Protein AF-A0A956SI49-F1 (afdb_monomer)

pLDDT: mean 81.63, std 21.44, range [29.55, 98.56]

Radius of gyration: 21.88 Å; Cα contacts (8 Å, |Δi|>4): 392; chains: 1; bounding box: 51×80×51 Å

Sequence (167 aa):
MDHRNRVRFVAALFAATMATPAAAHLSIIRQGPESTGTRLFGDRFGSTLVAGDFNGDGYDDLATAAVGENVGGNGNSGNVTINFGSYFGLTHVGAVDLDVSDFGLVPQVNAGFGTAMAVARLNDDDYDDLIVGAPFEDVNGVLDAGRVYFYAGGPSGLTPWFHFRQE

InterPro domains:
  IPR013517 FG-GAP repeat [PF01839] (45-82)
  IPR013517 FG-GAP repeat [PF01839] (113-151)
  IPR013519 Integrin alpha beta-propellor [PS51470] (31-92)
  IPR013519 Integrin alpha beta-propellor [PS51470] (99-160)
  IPR013519 Integrin alpha beta-propellor [SM00191] (41-99)
  IPR013519 Integrin alpha beta-propellor [SM00191] (109-166)
  IPR028994 Integrin alpha, N-terminal [G3DSA:2.130.10.130] (13-166)
  IPR028994 Integrin alpha, N-terminal [SSF69318] (41-162)

Structure (mmCIF, N/CA/C/O backbone):
data_AF-A0A956SI49-F1
#
_entry.id   AF-A0A956SI49-F1
#
loop_
_atom_site.group_PDB
_atom_site.id
_atom_site.type_symbol
_atom_site.label_atom_id
_atom_site.label_alt_id
_atom_site.label_comp_id
_atom_site.label_asym_id
_atom_site.label_entity_id
_atom_site.label_seq_id
_atom_site.pdbx_PDB_ins_code
_atom_site.Cartn_x
_atom_site.Cartn_y
_atom_site.Cartn_z
_atom_site.occupancy
_atom_site.B_iso_or_equiv
_atom_site.auth_seq_id
_atom_site.auth_comp_id
_atom_site.auth_asym_id
_atom_site.auth_atom_id
_atom_site.pdbx_PDB_model_num
ATOM 1 N N . MET A 1 1 ? -34.746 57.462 29.985 1.00 39.31 1 MET A N 1
ATOM 2 C CA . MET A 1 1 ? -34.013 56.776 31.067 1.00 39.31 1 MET A CA 1
ATOM 3 C C . MET A 1 1 ? -33.298 55.600 30.430 1.00 39.31 1 MET A C 1
ATOM 5 O O . MET A 1 1 ? -33.922 54.848 29.697 1.00 39.31 1 MET A O 1
ATOM 9 N N . ASP A 1 2 ? -31.976 55.603 30.564 1.00 40.34 2 ASP A N 1
ATOM 10 C CA . ASP A 1 2 ? -30.994 54.787 29.846 1.00 40.34 2 ASP A CA 1
ATOM 11 C C . ASP A 1 2 ? -30.990 53.330 30.348 1.00 40.34 2 ASP A C 1
ATOM 13 O O . ASP A 1 2 ? -30.896 53.099 31.552 1.00 40.34 2 ASP A O 1
ATOM 17 N N . HIS A 1 3 ? -31.052 52.360 29.431 1.00 36.91 3 HIS A N 1
ATOM 18 C CA . HIS A 1 3 ? -30.782 50.949 29.715 1.00 36.91 3 HIS A CA 1
ATOM 19 C C . HIS A 1 3 ? -29.746 50.381 28.738 1.00 36.91 3 HIS A C 1
ATOM 21 O O . HIS A 1 3 ? -30.006 49.465 27.960 1.00 36.91 3 HIS A O 1
ATOM 27 N N . ARG A 1 4 ? -28.513 50.891 28.819 1.00 42.34 4 ARG A N 1
ATOM 28 C CA . ARG A 1 4 ? -27.322 50.131 28.422 1.00 42.34 4 ARG A CA 1
ATOM 29 C C . ARG A 1 4 ? -27.101 48.951 29.373 1.00 42.34 4 ARG A C 1
ATOM 31 O O . ARG A 1 4 ? -26.394 49.075 30.372 1.00 42.34 4 ARG A O 1
ATOM 38 N N . ASN A 1 5 ? -27.628 47.781 29.022 1.00 36.84 5 ASN A N 1
ATOM 39 C CA . ASN A 1 5 ? -27.184 46.523 29.618 1.00 36.84 5 ASN A CA 1
ATOM 40 C C . ASN A 1 5 ? -25.868 46.081 28.967 1.00 36.84 5 ASN A C 1
ATOM 42 O O . ASN A 1 5 ? -25.834 45.487 27.893 1.00 36.84 5 ASN A O 1
ATOM 46 N N . ARG A 1 6 ? -24.763 46.408 29.642 1.00 41.19 6 ARG A N 1
ATOM 47 C CA . ARG A 1 6 ? -23.431 45.863 29.369 1.00 41.19 6 ARG A CA 1
ATOM 48 C C . ARG A 1 6 ? -23.372 44.431 29.899 1.00 41.19 6 ARG A C 1
ATOM 50 O O . ARG A 1 6 ? -23.354 44.235 31.112 1.00 41.19 6 ARG A O 1
ATOM 57 N N . VAL A 1 7 ? -23.295 43.443 29.013 1.00 35.16 7 VAL A N 1
ATOM 58 C CA . VAL A 1 7 ? -22.924 42.077 29.405 1.00 35.16 7 VAL A CA 1
ATOM 59 C C . VAL A 1 7 ? -21.428 42.072 29.718 1.00 35.16 7 VAL A C 1
ATOM 61 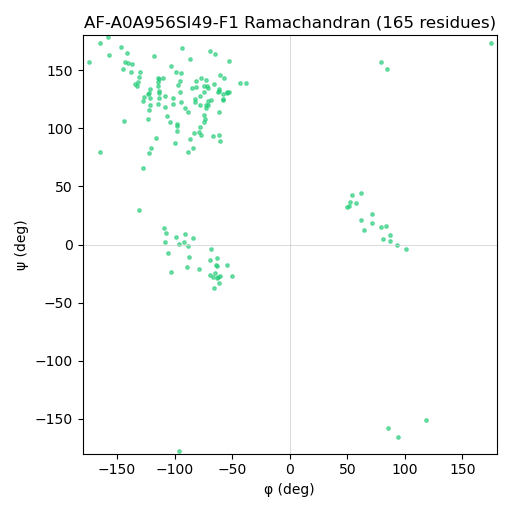O O . VAL A 1 7 ? -20.598 42.403 28.873 1.00 35.16 7 VAL A O 1
ATOM 64 N N . ARG A 1 8 ? -21.089 41.762 30.971 1.00 40.78 8 ARG A N 1
ATOM 65 C CA . ARG A 1 8 ? -19.717 41.538 31.433 1.00 40.78 8 ARG A CA 1
ATOM 66 C C . ARG A 1 8 ? -19.330 40.100 31.086 1.00 40.78 8 ARG A C 1
ATOM 68 O O . ARG A 1 8 ? -20.002 39.177 31.529 1.00 40.78 8 ARG A O 1
ATOM 75 N N . PHE A 1 9 ? -18.249 39.916 30.331 1.00 29.55 9 PHE A N 1
ATOM 76 C CA . PHE A 1 9 ? -17.590 38.616 30.216 1.00 29.55 9 PHE A CA 1
ATOM 77 C C . PHE A 1 9 ? -16.887 38.306 31.541 1.00 29.55 9 PHE A C 1
ATOM 79 O O . PHE A 1 9 ? -16.019 39.063 31.974 1.00 29.55 9 PHE A O 1
ATOM 86 N N . VAL A 1 10 ? -17.264 37.202 32.183 1.00 33.25 10 VAL A N 1
ATOM 87 C CA . VAL A 1 10 ? -16.473 36.577 33.246 1.00 33.25 10 VAL A CA 1
ATOM 88 C C . VAL A 1 10 ? -15.865 35.320 32.641 1.00 33.25 10 VAL A C 1
ATOM 90 O O . VAL A 1 10 ? -16.578 34.377 32.312 1.00 33.25 10 VAL A O 1
ATOM 93 N N . ALA A 1 11 ? -14.548 35.339 32.453 1.00 31.00 11 ALA A N 1
ATOM 94 C CA . ALA A 1 11 ? -13.772 34.153 32.141 1.00 31.00 11 ALA A CA 1
ATOM 95 C C . ALA A 1 11 ? -13.679 33.289 33.406 1.00 31.00 11 ALA A C 1
ATOM 97 O O . ALA A 1 11 ? -13.151 33.738 34.422 1.00 31.00 11 ALA A O 1
ATOM 98 N N . ALA A 1 12 ? -14.184 32.060 33.343 1.00 34.88 12 ALA A N 1
ATOM 99 C CA . ALA A 1 12 ? -13.853 31.018 34.303 1.00 34.88 12 ALA A CA 1
ATOM 100 C C . ALA A 1 12 ? -12.872 30.058 33.622 1.00 34.88 12 ALA A C 1
ATOM 102 O O . ALA A 1 12 ? -13.238 29.296 32.730 1.00 34.88 12 ALA A O 1
ATOM 103 N N . LEU A 1 13 ? -11.606 30.162 34.020 1.00 33.75 13 LEU A N 1
ATOM 104 C CA . LEU A 1 13 ? -10.527 29.254 33.657 1.00 33.75 13 LEU A CA 1
ATOM 105 C C . LEU A 1 13 ? -10.710 27.951 34.449 1.00 33.75 13 LEU A C 1
ATOM 107 O O . LEU A 1 13 ? -10.436 27.922 35.646 1.00 33.75 13 LEU A O 1
ATOM 111 N N . PHE A 1 14 ? -11.165 26.883 33.795 1.00 37.34 14 PHE A N 1
ATOM 112 C CA . PHE A 1 14 ? -11.007 25.522 34.308 1.00 37.34 14 PHE A CA 1
ATOM 113 C C . PHE A 1 14 ? -9.797 24.896 33.616 1.00 37.34 14 PHE A C 1
ATOM 115 O O . PHE A 1 14 ? -9.859 24.497 32.456 1.00 37.34 14 PHE A O 1
ATOM 122 N N . ALA A 1 15 ? -8.675 24.846 34.332 1.00 43.59 15 ALA A N 1
ATOM 123 C CA . ALA A 1 15 ? -7.538 24.022 33.960 1.00 43.59 15 ALA A CA 1
ATOM 124 C C . ALA A 1 15 ? -7.852 22.569 34.341 1.00 43.59 15 ALA A C 1
ATOM 126 O O . ALA A 1 15 ? -7.636 22.141 35.471 1.00 43.59 15 ALA A O 1
ATOM 127 N N . ALA A 1 16 ? -8.379 21.824 33.379 1.00 39.12 16 ALA A N 1
ATOM 128 C CA . ALA A 1 16 ? -8.183 20.389 33.283 1.00 39.12 16 ALA A CA 1
ATOM 129 C C . ALA A 1 16 ? -7.559 20.170 31.907 1.00 39.12 16 ALA A C 1
ATOM 131 O O . ALA A 1 16 ? -8.023 20.744 30.923 1.00 39.12 16 ALA A O 1
ATOM 132 N N . THR A 1 17 ? -6.462 19.424 31.852 1.00 52.16 17 THR A N 1
ATOM 133 C CA . THR A 1 17 ? -5.756 19.068 30.621 1.00 52.16 17 THR A CA 1
ATOM 134 C C . THR A 1 17 ? -6.701 18.282 29.716 1.00 52.16 17 THR A C 1
ATOM 136 O O . THR A 1 17 ? -6.799 17.062 29.815 1.00 52.16 17 THR A O 1
ATOM 139 N N . MET A 1 18 ? -7.452 18.988 28.877 1.00 47.28 18 MET A N 1
ATOM 140 C CA . MET A 1 18 ? -8.220 18.383 27.803 1.00 47.28 18 MET A CA 1
ATOM 141 C C . MET A 1 18 ? -7.231 18.073 26.691 1.00 47.28 18 MET A C 1
ATOM 143 O O . MET A 1 18 ? -6.525 18.966 26.217 1.00 47.28 18 MET A O 1
ATOM 147 N N . ALA A 1 19 ? -7.146 16.791 26.344 1.00 45.00 19 ALA A N 1
ATOM 148 C CA . ALA A 1 19 ? -6.444 16.313 25.170 1.00 45.00 19 ALA A CA 1
ATOM 149 C C . ALA A 1 19 ? -6.748 17.224 23.970 1.00 45.00 19 ALA A C 1
ATOM 151 O O . ALA A 1 19 ? -7.872 17.700 23.793 1.00 45.00 19 ALA A O 1
ATOM 152 N N . THR A 1 20 ? -5.708 17.488 23.188 1.00 51.59 20 THR A N 1
ATOM 153 C CA . THR A 1 20 ? -5.761 18.158 21.887 1.00 51.59 20 THR A CA 1
ATOM 154 C C . THR A 1 20 ? -6.995 17.726 21.086 1.00 51.59 20 THR A C 1
ATOM 156 O O . THR A 1 20 ? -7.326 16.540 21.101 1.00 51.59 20 THR A O 1
ATOM 159 N N . PRO A 1 21 ? -7.683 18.652 20.394 1.00 45.97 21 PRO A N 1
ATOM 160 C CA . PRO A 1 21 ? -8.934 18.343 19.714 1.00 45.97 21 PRO A CA 1
ATOM 161 C C . PRO A 1 21 ? -8.710 17.212 18.706 1.00 45.97 21 PRO A C 1
ATOM 163 O O . PRO A 1 21 ? -7.840 17.320 17.844 1.00 45.97 21 PRO A O 1
ATOM 166 N N . ALA A 1 22 ? -9.497 16.140 18.823 1.00 52.03 22 ALA A N 1
ATOM 167 C CA . ALA A 1 22 ? -9.624 15.117 17.796 1.00 52.03 22 ALA A CA 1
ATOM 168 C C . ALA A 1 22 ? -10.174 15.789 16.532 1.00 52.03 22 ALA A C 1
ATOM 170 O O . ALA A 1 22 ? -11.374 16.026 16.401 1.00 52.03 22 ALA A O 1
ATOM 171 N N . ALA A 1 23 ? -9.280 16.197 15.636 1.00 48.12 23 ALA A N 1
ATOM 172 C CA . ALA A 1 23 ? -9.659 16.716 14.339 1.00 48.12 23 ALA A CA 1
ATOM 173 C C . ALA A 1 23 ? -9.796 15.529 13.392 1.00 48.12 23 ALA A C 1
ATOM 175 O O . ALA A 1 23 ? -8.832 15.148 12.740 1.00 48.12 23 ALA A O 1
ATOM 176 N N . ALA A 1 24 ? -10.992 14.962 13.290 1.00 53.62 24 ALA A N 1
ATOM 177 C CA . ALA A 1 24 ? -11.325 14.204 12.099 1.00 53.62 24 ALA A CA 1
ATOM 178 C C . ALA A 1 24 ? -12.590 14.785 11.474 1.00 53.62 24 ALA A C 1
ATOM 180 O O . ALA A 1 24 ? -13.680 14.792 12.039 1.00 53.62 24 ALA A O 1
ATOM 181 N N . HIS A 1 25 ? -12.338 15.442 10.345 1.00 54.00 25 HIS A N 1
ATOM 182 C CA . HIS A 1 25 ? -13.058 15.259 9.098 1.00 54.00 25 HIS A CA 1
ATOM 183 C C . HIS A 1 25 ? -12.198 15.920 8.011 1.00 54.00 25 HIS A C 1
ATOM 185 O O . HIS A 1 25 ? -12.413 17.076 7.639 1.00 54.00 25 HIS A O 1
ATOM 191 N N . LEU A 1 26 ? -11.153 15.231 7.541 1.00 49.47 26 LEU A N 1
ATOM 192 C CA . LEU A 1 26 ? -10.482 15.668 6.322 1.00 49.47 26 LEU A CA 1
ATOM 193 C C . LEU A 1 26 ? -11.283 15.105 5.145 1.00 49.47 26 LEU A C 1
ATOM 195 O O . LEU A 1 26 ? -11.109 13.960 4.751 1.00 49.47 26 LEU A O 1
ATOM 199 N N . SER A 1 27 ? -12.184 15.912 4.581 1.00 63.09 27 SER A N 1
ATOM 200 C CA . SER A 1 27 ? -13.009 15.514 3.427 1.00 63.09 27 SER A CA 1
ATOM 201 C C . SER A 1 27 ? -12.212 15.337 2.129 1.00 63.09 27 SER A C 1
ATOM 203 O O . SER A 1 27 ? -12.784 14.977 1.101 1.00 63.09 27 SER A O 1
ATOM 205 N N . ILE A 1 28 ? -10.908 15.633 2.145 1.00 66.94 28 ILE A N 1
ATOM 206 C CA . ILE A 1 28 ? -10.019 15.509 0.993 1.00 66.94 28 ILE A CA 1
ATOM 207 C C . ILE A 1 28 ? -8.634 15.055 1.461 1.00 66.94 28 ILE A C 1
ATOM 209 O O . ILE A 1 28 ? -7.869 15.870 1.972 1.00 66.94 28 ILE A O 1
ATOM 213 N N . ILE A 1 29 ? -8.287 13.795 1.211 1.00 69.81 29 ILE A N 1
ATOM 214 C CA . ILE A 1 29 ? -6.920 13.278 1.366 1.00 69.81 29 ILE A CA 1
ATOM 215 C C . ILE A 1 29 ? -6.139 13.583 0.078 1.00 69.81 29 ILE A C 1
ATOM 217 O O . ILE A 1 29 ? -6.662 13.429 -1.027 1.00 69.81 29 ILE A O 1
ATOM 221 N N . ARG A 1 30 ? -4.907 14.082 0.208 1.00 68.50 30 ARG A N 1
ATOM 222 C CA . ARG A 1 30 ? -3.980 14.374 -0.901 1.00 68.50 30 ARG A CA 1
ATOM 223 C C . ARG A 1 30 ? -2.563 14.029 -0.436 1.00 68.50 30 ARG A C 1
ATOM 225 O O . ARG A 1 30 ? -2.305 14.121 0.758 1.00 68.50 30 ARG A O 1
ATOM 232 N N . GLN A 1 31 ? -1.631 13.757 -1.352 1.00 65.31 31 GLN A N 1
ATOM 233 C CA . GLN A 1 31 ? -0.191 13.788 -1.025 1.00 65.31 31 GLN A CA 1
ATOM 234 C C . GLN A 1 31 ? 0.197 15.123 -0.373 1.00 65.31 31 GLN A C 1
ATOM 236 O O . GLN A 1 31 ? -0.494 16.115 -0.597 1.00 65.31 31 GLN A O 1
ATOM 241 N N . GLY A 1 32 ? 1.294 15.214 0.379 1.00 63.12 32 GLY A N 1
ATOM 242 C CA . GLY A 1 32 ? 1.676 16.424 1.130 1.00 63.12 32 GLY A CA 1
ATOM 243 C C . GLY A 1 32 ? 1.722 16.167 2.638 1.00 63.12 32 GLY A C 1
ATOM 244 O O . GLY A 1 32 ? 1.973 15.038 2.994 1.00 63.12 32 GLY A O 1
ATOM 245 N N . PRO A 1 33 ? 1.480 17.147 3.534 1.00 54.50 33 PRO A N 1
ATOM 246 C CA . PRO A 1 33 ? 1.517 16.943 4.996 1.00 54.50 33 PRO A CA 1
ATOM 247 C C . PRO A 1 33 ? 0.625 15.808 5.522 1.00 54.50 33 PRO A C 1
ATOM 249 O O . PRO A 1 33 ? 0.768 15.379 6.663 1.00 54.50 33 PRO A O 1
ATOM 252 N N . GLU A 1 34 ? -0.332 15.379 4.701 1.00 55.00 34 GLU A N 1
ATOM 253 C CA . GLU A 1 34 ? -1.298 14.325 4.970 1.00 55.00 34 GLU A CA 1
ATOM 254 C C . GLU A 1 34 ? -0.846 12.918 4.494 1.00 55.00 34 GLU A C 1
ATOM 256 O O . GLU A 1 34 ? -1.594 11.950 4.620 1.00 55.00 34 GLU A O 1
ATOM 261 N N . SER A 1 35 ? 0.370 12.821 3.946 1.00 56.09 35 SER A N 1
ATOM 262 C CA . SER A 1 35 ? 1.096 11.634 3.464 1.00 56.09 35 SER A CA 1
ATOM 263 C C . SER A 1 35 ? 2.598 11.867 3.730 1.00 56.09 35 SER A C 1
ATOM 265 O O . SER A 1 35 ? 3.000 12.954 4.137 1.00 56.09 35 SER A O 1
ATOM 267 N N . THR A 1 36 ? 3.471 10.877 3.578 1.00 55.09 36 THR A N 1
ATOM 268 C CA . THR A 1 36 ? 4.900 11.073 3.882 1.00 55.09 36 THR A CA 1
ATOM 269 C C . THR A 1 36 ? 5.694 11.631 2.672 1.00 55.09 36 THR A C 1
ATOM 271 O O . THR A 1 36 ? 6.803 12.146 2.832 1.00 55.09 36 THR A O 1
ATOM 274 N N . GLY A 1 37 ? 5.087 11.668 1.472 1.00 57.56 37 GLY A N 1
ATOM 275 C CA . GLY A 1 37 ? 5.693 12.163 0.223 1.00 57.56 37 GLY A CA 1
ATOM 276 C C . GLY A 1 37 ? 5.429 13.637 -0.149 1.00 57.56 37 GLY A C 1
ATOM 277 O O . GLY A 1 37 ? 4.363 14.213 0.103 1.00 57.56 37 GLY A O 1
ATOM 278 N N . THR A 1 38 ? 6.403 14.273 -0.815 1.00 65.06 38 THR A N 1
ATOM 279 C CA . THR A 1 38 ? 6.219 15.578 -1.477 1.00 65.06 38 THR A CA 1
ATOM 280 C C . THR A 1 38 ? 5.356 15.432 -2.724 1.00 65.06 38 THR A C 1
ATOM 282 O O . THR A 1 38 ? 5.625 14.559 -3.529 1.00 65.06 38 THR A O 1
ATOM 285 N N . ARG A 1 39 ? 4.395 16.337 -2.952 1.00 67.62 39 ARG A N 1
ATOM 286 C CA . ARG A 1 39 ? 3.599 16.351 -4.196 1.00 67.62 39 ARG A CA 1
ATOM 287 C C . ARG A 1 39 ? 4.504 16.578 -5.412 1.00 67.62 39 ARG A C 1
ATOM 289 O O . ARG A 1 39 ? 5.018 17.691 -5.568 1.00 67.62 39 ARG A O 1
ATOM 296 N N . LEU A 1 40 ? 4.628 15.601 -6.300 1.00 70.75 40 LEU A N 1
ATOM 297 C CA . LEU A 1 40 ? 5.331 15.717 -7.573 1.00 70.75 40 LEU A CA 1
ATOM 298 C C . LEU A 1 40 ? 4.381 15.485 -8.760 1.00 70.75 40 LEU A C 1
ATOM 300 O O . LEU A 1 40 ? 3.238 15.034 -8.658 1.00 70.75 40 LEU A O 1
ATOM 304 N N . PHE A 1 41 ? 4.828 15.921 -9.938 1.00 75.12 41 PHE A N 1
ATOM 305 C CA . PHE A 1 41 ? 4.093 15.675 -11.173 1.00 75.12 41 PHE A CA 1
ATOM 306 C C . PHE A 1 41 ? 4.185 14.190 -11.524 1.00 75.12 41 PHE A C 1
ATOM 308 O O . PHE A 1 41 ? 5.279 13.685 -11.751 1.00 75.12 41 PHE A O 1
ATOM 315 N N . GLY A 1 42 ? 3.033 13.536 -11.674 1.00 80.31 42 GLY A N 1
ATOM 316 C CA . GLY A 1 42 ? 2.966 12.161 -12.169 1.00 80.31 42 GLY A CA 1
ATOM 317 C C . GLY A 1 42 ? 2.775 11.089 -11.099 1.00 80.31 42 GLY A C 1
ATOM 318 O O . GLY A 1 42 ? 2.524 9.953 -11.488 1.00 80.31 42 GLY A O 1
ATOM 319 N N . ASP A 1 43 ? 2.759 11.445 -9.811 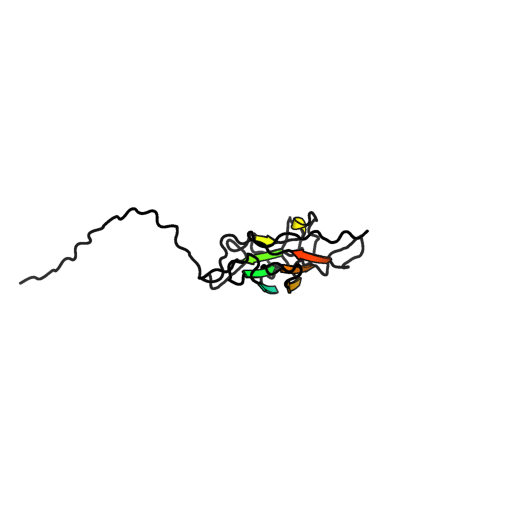1.00 86.00 43 ASP A N 1
ATOM 320 C CA . ASP A 1 43 ? 2.661 10.475 -8.706 1.00 86.00 43 ASP A CA 1
ATOM 321 C C . ASP A 1 43 ? 1.360 9.670 -8.716 1.00 86.00 43 ASP A C 1
ATOM 323 O O . ASP A 1 43 ? 1.314 8.519 -8.287 1.00 86.00 43 ASP A O 1
ATOM 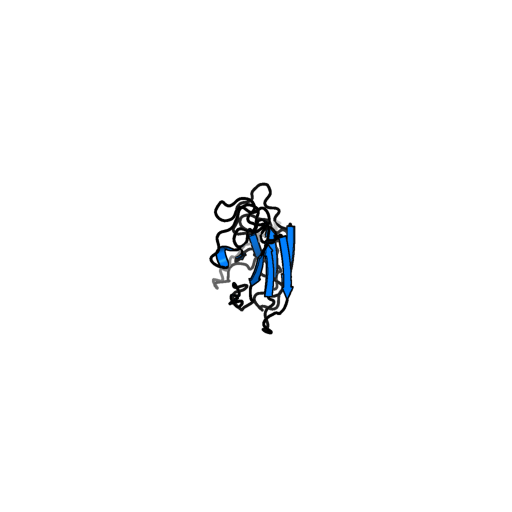327 N N . ARG A 1 44 ? 0.290 10.257 -9.275 1.00 91.25 44 ARG A N 1
ATOM 328 C CA . ARG A 1 44 ? -1.022 9.608 -9.442 1.00 91.25 44 ARG A CA 1
ATOM 329 C C . ARG A 1 44 ? -1.563 9.056 -8.116 1.00 91.25 44 ARG A C 1
ATOM 331 O O . ARG A 1 44 ? -2.111 7.955 -8.082 1.00 91.25 44 ARG A O 1
ATOM 338 N N . PHE A 1 45 ? -1.426 9.820 -7.034 1.00 91.25 45 PHE A N 1
ATOM 339 C CA . PHE A 1 45 ? -2.063 9.499 -5.757 1.00 91.25 45 PHE A CA 1
ATOM 340 C C . PHE A 1 45 ? -3.572 9.303 -5.931 1.00 91.25 45 PHE A C 1
ATOM 342 O O . PHE A 1 45 ? -4.240 10.128 -6.561 1.00 91.25 45 PHE A O 1
ATOM 349 N N . GLY A 1 46 ? -4.104 8.208 -5.391 1.00 91.94 46 GLY A N 1
ATOM 350 C CA . GLY A 1 46 ? -5.489 7.791 -5.620 1.00 91.94 46 GLY A CA 1
ATOM 351 C C . GLY A 1 46 ? -5.698 6.998 -6.910 1.00 91.94 46 GLY A C 1
ATOM 352 O O . GLY A 1 46 ? -6.833 6.863 -7.357 1.00 91.94 46 GLY A O 1
ATOM 353 N N . SER A 1 47 ? -4.628 6.487 -7.525 1.00 94.81 47 SER A N 1
ATOM 354 C CA . SER A 1 47 ? -4.710 5.623 -8.717 1.00 94.81 47 SER A CA 1
ATOM 355 C C . SER A 1 47 ? -5.373 4.280 -8.423 1.00 94.81 47 SER A C 1
ATOM 357 O O . SER A 1 47 ? -6.158 3.800 -9.240 1.00 94.81 47 SER A O 1
ATOM 359 N N . THR A 1 48 ? -5.100 3.728 -7.242 1.00 97.31 48 THR A N 1
ATOM 360 C CA . THR A 1 48 ? -5.723 2.516 -6.703 1.00 97.31 48 THR A CA 1
ATOM 361 C C . THR A 1 48 ? -6.106 2.779 -5.250 1.00 97.31 48 THR A C 1
ATOM 363 O O . THR A 1 48 ? -5.334 3.398 -4.514 1.00 97.31 48 THR A O 1
ATOM 366 N N . LEU A 1 49 ? -7.289 2.316 -4.842 1.00 97.44 49 LEU A N 1
ATOM 367 C CA . LEU A 1 49 ? -7.825 2.462 -3.488 1.00 97.44 49 LEU A CA 1
ATOM 368 C C . LEU A 1 49 ? -8.366 1.119 -3.004 1.00 97.44 49 LEU A C 1
ATOM 370 O O . LEU A 1 49 ? -9.091 0.454 -3.746 1.00 97.44 49 LEU A O 1
ATOM 374 N N . VAL A 1 50 ? -8.067 0.763 -1.758 1.00 98.38 50 VAL A N 1
ATOM 375 C CA . VAL A 1 50 ? -8.735 -0.323 -1.029 1.00 98.38 50 VAL A CA 1
ATOM 376 C C . VAL A 1 50 ? -8.942 0.088 0.424 1.00 98.38 50 VAL A C 1
ATOM 378 O O . VAL A 1 50 ? -8.233 0.962 0.922 1.00 98.38 50 VAL A O 1
ATOM 381 N N . ALA A 1 51 ? -9.917 -0.526 1.086 1.00 97.75 51 ALA A N 1
ATOM 382 C CA . ALA A 1 51 ? -10.217 -0.278 2.488 1.00 97.75 51 ALA A CA 1
ATOM 383 C C . ALA A 1 51 ? -10.313 -1.599 3.258 1.00 97.75 51 ALA A C 1
ATOM 385 O O . ALA A 1 51 ? -10.707 -2.612 2.673 1.00 97.75 51 ALA A O 1
ATOM 386 N N . GLY A 1 52 ? -9.937 -1.565 4.531 1.00 97.44 52 GLY A N 1
ATOM 387 C CA . GLY A 1 52 ? -9.968 -2.696 5.459 1.00 97.44 52 GLY A CA 1
ATOM 388 C C . GLY A 1 52 ? -9.592 -2.239 6.863 1.00 97.44 52 GLY A C 1
ATOM 389 O O . GLY A 1 52 ? -8.950 -1.204 7.009 1.00 97.44 52 GLY A O 1
ATOM 390 N N . ASP A 1 53 ? -9.996 -2.983 7.885 1.00 97.62 53 ASP A N 1
ATOM 391 C CA . ASP A 1 53 ? -9.628 -2.690 9.275 1.00 97.62 53 ASP A CA 1
ATOM 392 C C . ASP A 1 53 ? -8.242 -3.291 9.564 1.00 97.62 53 ASP A C 1
ATOM 394 O O . ASP A 1 53 ? -8.108 -4.427 10.030 1.00 97.62 53 ASP A O 1
ATOM 398 N N . PHE A 1 54 ? -7.185 -2.566 9.187 1.00 98.00 54 PHE A N 1
ATOM 399 C CA . PHE A 1 54 ? -5.813 -3.072 9.249 1.00 98.00 54 PHE A CA 1
ATOM 400 C C . PHE A 1 54 ? -5.232 -3.013 10.664 1.00 98.00 54 PHE A C 1
ATOM 402 O O . PHE A 1 54 ? -4.251 -3.707 10.953 1.00 98.00 54 PHE A O 1
ATOM 409 N N . ASN A 1 55 ? -5.794 -2.162 11.530 1.00 96.31 55 ASN A N 1
ATOM 410 C CA . ASN A 1 55 ? -5.359 -1.995 12.915 1.00 96.31 55 ASN A CA 1
ATOM 411 C C . ASN A 1 55 ? -6.299 -2.631 13.963 1.00 96.31 55 ASN A C 1
ATOM 413 O O . ASN A 1 55 ? -5.930 -2.706 15.140 1.00 96.31 55 ASN A O 1
ATOM 417 N N . GLY A 1 56 ? -7.463 -3.131 13.540 1.00 96.75 56 GLY A N 1
ATOM 418 C CA . GLY A 1 56 ? -8.442 -3.847 14.357 1.00 96.75 56 GLY A CA 1
ATOM 419 C C . GLY A 1 56 ? -9.190 -2.953 15.341 1.00 96.75 56 GLY A C 1
ATOM 420 O O . GLY A 1 56 ? -9.592 -3.424 16.411 1.00 96.75 56 GLY A O 1
ATOM 421 N N . ASP A 1 57 ? -9.325 -1.658 15.049 1.00 95.06 57 ASP A N 1
ATOM 422 C CA . ASP A 1 57 ? -10.011 -0.704 15.924 1.00 95.06 57 ASP A CA 1
ATOM 423 C C . ASP A 1 57 ? -11.528 -0.608 15.665 1.00 95.06 57 ASP A C 1
ATOM 425 O O . ASP A 1 57 ? -12.249 0.082 16.402 1.00 95.06 57 ASP A O 1
ATOM 429 N N . GLY A 1 58 ? -12.024 -1.366 14.682 1.00 95.75 58 GLY A N 1
ATOM 430 C CA . GLY A 1 58 ? -13.423 -1.431 14.284 1.00 95.75 58 GLY A CA 1
ATOM 431 C C . GLY A 1 58 ? -13.830 -0.380 13.251 1.00 95.75 58 GLY A C 1
ATOM 432 O O . GLY A 1 58 ? -15.031 -0.251 12.982 1.00 95.75 58 GLY A O 1
ATOM 433 N N . TYR A 1 59 ? -12.883 0.377 12.692 1.00 95.19 59 TYR A N 1
ATOM 434 C CA . TYR A 1 59 ? -13.110 1.326 11.607 1.00 95.19 59 TYR A CA 1
ATOM 435 C C . TYR A 1 59 ? -12.222 0.992 10.410 1.00 95.19 59 TYR A C 1
ATOM 437 O O . TYR A 1 59 ? -11.011 0.896 10.541 1.00 95.19 59 TYR A O 1
ATOM 445 N N . ASP A 1 60 ? -12.816 0.900 9.217 1.00 96.31 60 ASP A N 1
ATOM 446 C CA . ASP A 1 60 ? -12.031 0.685 8.000 1.00 96.31 60 ASP A CA 1
ATOM 447 C C . ASP A 1 60 ? -10.995 1.807 7.799 1.00 96.31 60 ASP A C 1
ATOM 449 O O . ASP A 1 60 ? -11.317 3.004 7.775 1.00 96.31 60 ASP A O 1
ATOM 453 N N . ASP A 1 61 ? -9.759 1.388 7.568 1.00 95.81 61 ASP A N 1
ATOM 454 C CA . ASP A 1 61 ? -8.639 2.201 7.129 1.00 95.81 61 ASP A CA 1
ATOM 455 C C . ASP A 1 61 ? -8.628 2.307 5.599 1.00 95.81 61 ASP A C 1
ATOM 457 O O . ASP A 1 61 ? -9.195 1.477 4.886 1.00 95.81 61 ASP A O 1
ATOM 461 N N . LEU A 1 62 ? -7.951 3.323 5.059 1.00 95.88 62 LEU A N 1
ATOM 462 C CA . LEU A 1 62 ? -7.818 3.525 3.616 1.00 95.88 62 LEU A CA 1
ATOM 463 C C . LEU A 1 62 ? -6.365 3.361 3.167 1.00 95.88 62 LEU A C 1
ATOM 465 O O . LEU A 1 62 ? -5.505 4.149 3.555 1.00 95.88 62 LEU A O 1
ATOM 469 N N . ALA A 1 63 ? -6.118 2.421 2.256 1.00 97.25 63 ALA A N 1
ATOM 470 C CA . ALA A 1 63 ? -4.870 2.328 1.509 1.00 97.25 63 ALA A CA 1
ATOM 471 C C . ALA A 1 63 ? -4.999 3.056 0.164 1.00 97.25 63 ALA A C 1
ATOM 473 O O . ALA A 1 63 ? -5.865 2.738 -0.658 1.00 97.25 63 ALA A O 1
ATOM 474 N N . THR A 1 64 ? -4.116 4.025 -0.074 1.00 95.88 64 THR A N 1
ATOM 475 C CA . THR A 1 64 ? -4.108 4.872 -1.269 1.00 95.88 64 THR A CA 1
ATOM 476 C C . THR A 1 64 ? -2.782 4.777 -2.005 1.00 95.88 64 THR A C 1
ATOM 478 O O . THR A 1 64 ? -1.754 5.214 -1.495 1.00 95.88 64 THR A O 1
ATOM 481 N N . ALA A 1 65 ? -2.801 4.256 -3.232 1.00 96.50 65 ALA A N 1
ATOM 482 C CA . ALA A 1 65 ? -1.596 4.152 -4.048 1.00 96.50 65 ALA A CA 1
ATOM 483 C C . ALA A 1 65 ? -1.248 5.472 -4.750 1.00 96.50 65 ALA A C 1
ATOM 485 O O . ALA A 1 65 ? -2.123 6.145 -5.313 1.00 96.50 65 ALA A O 1
ATOM 486 N N . ALA A 1 66 ? 0.045 5.780 -4.806 1.00 95.00 66 ALA A N 1
ATOM 487 C CA . ALA A 1 66 ? 0.637 6.734 -5.733 1.00 95.00 66 ALA A CA 1
ATOM 488 C C . ALA A 1 66 ? 1.691 6.003 -6.573 1.00 95.00 66 ALA A C 1
ATOM 490 O O . ALA A 1 66 ? 2.883 5.981 -6.282 1.00 95.00 66 ALA A O 1
ATOM 491 N N . VAL A 1 67 ? 1.223 5.338 -7.628 1.00 94.75 67 VAL A N 1
ATOM 492 C CA . VAL A 1 67 ? 2.048 4.440 -8.456 1.00 94.75 67 VAL A CA 1
ATOM 493 C C . VAL A 1 67 ? 3.188 5.142 -9.198 1.00 94.75 67 VAL A C 1
ATOM 495 O O . VAL A 1 67 ? 4.095 4.476 -9.684 1.00 94.75 67 VAL A O 1
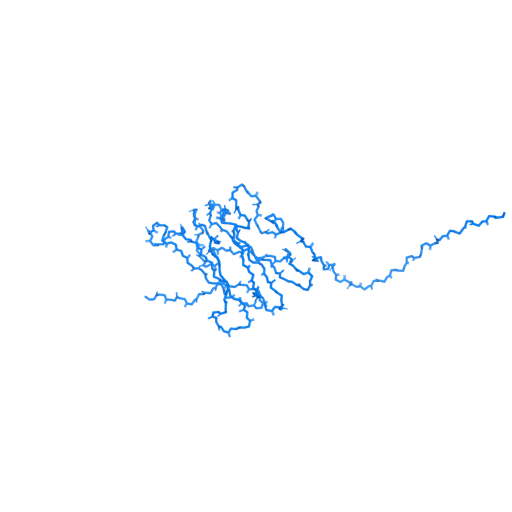ATOM 498 N N . GLY A 1 68 ? 3.130 6.469 -9.330 1.00 91.88 68 GLY A N 1
ATOM 499 C CA . GLY A 1 68 ? 4.190 7.277 -9.931 1.00 91.88 68 GLY A CA 1
ATOM 500 C C . GLY A 1 68 ? 5.154 7.895 -8.918 1.00 91.88 68 GLY A C 1
ATOM 501 O O . GLY A 1 68 ? 6.051 8.617 -9.337 1.00 91.88 68 GLY A O 1
ATOM 502 N N . GLU A 1 69 ? 4.973 7.652 -7.615 1.00 91.75 69 GLU A N 1
ATOM 503 C CA . GLU A 1 69 ? 5.825 8.240 -6.579 1.00 91.75 69 GLU A CA 1
ATOM 504 C C . GLU A 1 69 ? 7.288 7.824 -6.744 1.00 91.75 69 GLU A C 1
ATOM 506 O O . GLU A 1 69 ? 7.604 6.696 -7.147 1.00 91.75 69 GLU A O 1
ATOM 511 N N . ASN A 1 70 ? 8.182 8.748 -6.389 1.00 91.31 70 ASN A N 1
ATOM 512 C CA . ASN A 1 70 ? 9.620 8.560 -6.485 1.00 91.31 70 ASN A CA 1
ATOM 513 C C . ASN A 1 70 ? 10.213 8.182 -5.122 1.00 91.31 70 ASN A C 1
ATOM 515 O O . ASN A 1 70 ? 10.703 9.043 -4.387 1.00 91.31 70 ASN A O 1
ATOM 519 N N . VAL A 1 71 ? 10.232 6.893 -4.787 1.00 89.06 71 VAL A N 1
ATOM 520 C CA . VAL A 1 71 ? 10.728 6.438 -3.481 1.00 89.06 71 VAL A CA 1
ATOM 521 C C . VAL A 1 71 ? 12.254 6.324 -3.492 1.00 89.06 71 VAL A C 1
ATOM 523 O O . VAL A 1 71 ? 12.858 5.673 -4.349 1.00 89.06 71 VAL A O 1
ATOM 526 N N . GLY A 1 72 ? 12.913 6.995 -2.542 1.00 85.69 72 GLY A N 1
ATOM 527 C CA . GLY A 1 72 ? 14.377 6.976 -2.414 1.00 85.69 72 GLY A CA 1
ATOM 528 C C . GLY A 1 72 ? 15.125 7.544 -3.631 1.00 85.69 72 GLY A C 1
ATOM 529 O O . GLY A 1 72 ? 16.294 7.226 -3.832 1.00 85.69 72 GLY A O 1
ATOM 530 N N . GLY A 1 73 ? 14.458 8.361 -4.456 1.00 86.75 73 GLY A N 1
ATOM 531 C CA . GLY A 1 73 ? 15.003 8.896 -5.709 1.00 86.75 73 GLY A CA 1
ATOM 532 C C . GLY A 1 73 ? 14.810 7.995 -6.936 1.00 86.75 73 GLY A C 1
ATOM 533 O O . GLY A 1 73 ? 15.256 8.363 -8.023 1.00 86.75 73 GLY A O 1
ATOM 534 N N . ASN A 1 74 ? 14.135 6.851 -6.797 1.00 90.19 74 ASN A N 1
ATOM 535 C CA . ASN A 1 74 ? 13.834 5.950 -7.908 1.00 90.19 74 ASN A CA 1
ATOM 536 C C . ASN A 1 74 ? 12.512 6.349 -8.562 1.00 90.19 74 ASN A C 1
ATOM 538 O O . ASN A 1 74 ? 11.457 6.280 -7.942 1.00 90.19 74 ASN A O 1
ATOM 542 N N . GLY A 1 75 ? 12.585 6.796 -9.816 1.00 90.81 75 GLY A N 1
ATOM 543 C CA . GLY A 1 75 ? 11.441 7.354 -10.534 1.00 90.81 75 GLY A CA 1
ATOM 544 C C . GLY A 1 75 ? 10.286 6.366 -10.721 1.00 90.81 75 GLY A C 1
ATOM 545 O O . GLY A 1 75 ? 10.536 5.267 -11.204 1.00 90.81 75 GLY A O 1
ATOM 546 N N . ASN A 1 76 ? 9.040 6.751 -10.424 1.00 92.12 76 ASN A N 1
ATOM 547 C CA . ASN A 1 76 ? 7.843 5.906 -10.589 1.00 92.12 76 ASN A CA 1
ATOM 548 C C . ASN A 1 76 ? 7.962 4.510 -9.943 1.00 92.12 76 ASN A C 1
ATOM 550 O O . ASN A 1 76 ? 7.460 3.517 -10.480 1.00 92.12 76 ASN A O 1
ATOM 554 N N . SER A 1 77 ? 8.680 4.398 -8.827 1.00 94.56 77 SER A N 1
ATOM 555 C CA . SER A 1 77 ? 8.761 3.135 -8.092 1.00 94.56 77 SER A CA 1
ATOM 556 C C . SER A 1 77 ? 7.432 2.784 -7.422 1.00 94.56 77 SER A C 1
ATOM 558 O O . SER A 1 77 ? 7.136 1.605 -7.240 1.00 94.56 77 SER A O 1
ATOM 560 N N . GLY A 1 78 ? 6.627 3.806 -7.116 1.00 95.25 78 GLY A N 1
ATOM 561 C CA . GLY A 1 78 ? 5.321 3.697 -6.483 1.00 95.25 78 GLY A CA 1
ATOM 562 C C . GLY A 1 78 ? 5.393 3.623 -4.957 1.00 95.25 78 GLY A C 1
ATOM 563 O O . GLY A 1 78 ? 6.379 3.143 -4.398 1.00 95.25 78 GLY A O 1
ATOM 564 N N . ASN A 1 79 ? 4.340 4.104 -4.296 1.00 95.00 79 ASN A N 1
ATOM 565 C CA . ASN A 1 79 ? 4.120 3.985 -2.853 1.00 95.00 79 ASN A CA 1
ATOM 566 C C . ASN A 1 79 ? 2.632 3.720 -2.554 1.00 95.00 79 ASN A C 1
ATOM 568 O O . ASN A 1 79 ? 1.761 3.952 -3.400 1.00 95.00 79 ASN A O 1
ATOM 572 N N . VAL A 1 80 ? 2.334 3.278 -1.332 1.00 96.75 80 VAL A N 1
ATOM 573 C CA . VAL A 1 80 ? 0.965 3.205 -0.801 1.00 96.75 80 VAL A CA 1
ATOM 574 C C . VAL A 1 80 ? 0.907 3.915 0.548 1.00 96.75 80 VAL A C 1
ATOM 576 O O . VAL A 1 80 ? 1.633 3.549 1.459 1.00 96.75 80 VAL A O 1
ATOM 579 N N . THR A 1 81 ? 0.031 4.906 0.698 1.00 94.75 81 THR A N 1
ATOM 580 C CA . THR A 1 81 ? -0.223 5.576 1.983 1.00 94.75 81 THR A CA 1
ATOM 581 C C . THR A 1 81 ? -1.431 4.949 2.668 1.00 94.75 81 THR A C 1
ATOM 583 O O . THR A 1 81 ? -2.490 4.815 2.054 1.00 94.75 81 THR A O 1
ATOM 586 N N . ILE A 1 82 ? -1.292 4.615 3.946 1.00 94.88 82 ILE A N 1
ATOM 587 C CA . ILE A 1 82 ? -2.350 4.115 4.819 1.00 94.88 82 ILE A CA 1
ATOM 588 C C . ILE A 1 82 ? -2.837 5.255 5.704 1.00 94.88 82 ILE A C 1
ATOM 590 O O . ILE A 1 82 ? -2.069 5.836 6.471 1.00 94.88 82 ILE A O 1
ATOM 594 N N . ASN A 1 83 ? -4.120 5.572 5.603 1.00 92.44 83 ASN A N 1
ATOM 595 C CA . ASN A 1 83 ? -4.807 6.528 6.455 1.00 92.44 83 ASN A CA 1
ATOM 596 C C . ASN A 1 83 ? -5.748 5.767 7.383 1.00 92.44 83 ASN A C 1
ATOM 598 O O . ASN A 1 83 ? -6.677 5.122 6.900 1.00 92.44 83 ASN A O 1
ATOM 602 N N . PHE A 1 84 ? -5.523 5.863 8.693 1.00 91.75 84 PHE A N 1
ATOM 603 C CA . PHE A 1 84 ? -6.334 5.125 9.655 1.00 91.75 84 PHE A CA 1
ATOM 604 C C . PHE A 1 84 ? -7.745 5.706 9.787 1.00 91.75 84 PHE A C 1
ATOM 606 O O . PHE A 1 84 ? -7.948 6.931 9.744 1.00 91.75 84 PHE A O 1
ATOM 613 N N . GLY A 1 85 ? -8.714 4.811 9.932 1.00 92.75 85 GLY A N 1
ATOM 614 C CA . GLY A 1 85 ? -10.087 5.098 10.295 1.00 92.75 85 GLY A CA 1
ATOM 615 C C . GLY A 1 85 ? -10.203 5.562 11.743 1.00 92.75 85 GLY A C 1
ATOM 616 O O . GLY A 1 85 ? -9.268 5.526 12.537 1.00 92.75 85 GLY A O 1
ATOM 617 N N . SER A 1 86 ? -11.369 6.106 12.075 1.00 90.38 86 SER A N 1
ATOM 618 C CA . SER A 1 86 ? -11.752 6.392 13.453 1.00 90.38 86 SER A CA 1
ATOM 619 C C . SER A 1 86 ? -13.254 6.647 13.522 1.00 90.38 86 SER A C 1
ATOM 621 O O . SER A 1 86 ? -13.917 6.855 12.501 1.00 90.38 86 SER A O 1
ATOM 623 N N . TYR A 1 87 ? -13.776 6.792 14.740 1.00 88.94 87 TYR A N 1
ATOM 624 C CA . TYR A 1 87 ? -15.143 7.268 14.984 1.00 88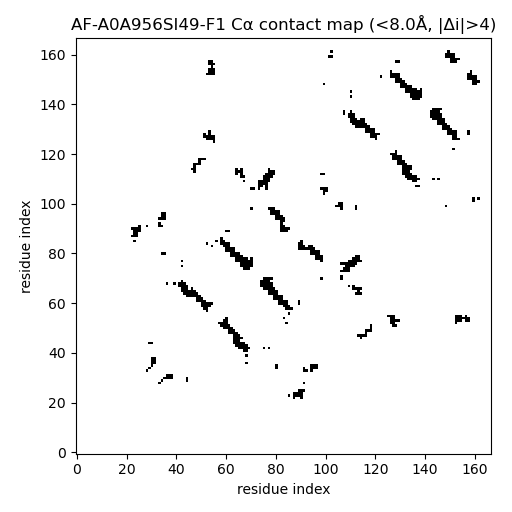.94 87 TYR A CA 1
ATOM 625 C C . TYR A 1 87 ? -15.498 8.569 14.238 1.00 88.94 87 TYR A C 1
ATOM 627 O O . TYR A 1 87 ? -16.661 8.830 13.935 1.00 88.94 87 TYR A O 1
ATOM 635 N N . PHE A 1 88 ? -14.503 9.402 13.940 1.00 84.25 88 PHE A N 1
ATOM 636 C CA . PHE A 1 88 ? -14.677 10.682 13.260 1.00 84.25 88 PHE A CA 1
ATOM 637 C C . PHE A 1 88 ? -14.377 10.608 11.744 1.00 84.25 88 PHE A C 1
ATOM 639 O O . PHE A 1 88 ? -14.378 11.634 11.062 1.00 84.25 88 PHE A O 1
ATOM 646 N N . GLY A 1 89 ? -14.131 9.409 11.207 1.00 86.56 89 GLY A N 1
ATOM 647 C CA . GLY A 1 89 ? -13.700 9.158 9.832 1.00 86.56 89 GLY A CA 1
ATOM 648 C C . GLY A 1 89 ? -12.179 9.044 9.694 1.00 86.56 89 GLY A C 1
ATOM 649 O O . GLY A 1 89 ? -11.462 8.910 10.686 1.00 86.56 89 GLY A O 1
ATOM 650 N N . LEU A 1 90 ? -11.693 9.110 8.451 1.00 87.00 90 LEU A N 1
ATOM 651 C CA . LEU A 1 90 ? -10.271 8.966 8.132 1.00 87.00 90 LEU A CA 1
ATOM 652 C C . LEU A 1 90 ? -9.430 10.117 8.701 1.00 87.00 90 LEU A C 1
ATOM 654 O O . LEU A 1 90 ? -9.790 11.297 8.589 1.00 87.00 90 LEU A O 1
ATOM 658 N N . THR A 1 91 ? -8.268 9.767 9.248 1.00 79.88 91 THR A N 1
ATOM 659 C CA . THR A 1 91 ? -7.238 10.708 9.687 1.00 79.88 91 THR A CA 1
ATOM 660 C C . THR A 1 91 ? -5.972 10.580 8.842 1.00 79.88 91 THR A C 1
ATOM 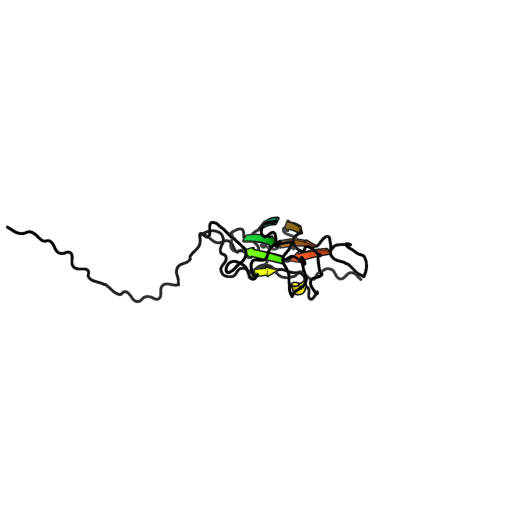662 O O . THR A 1 91 ? -5.547 9.498 8.444 1.00 79.88 91 THR A O 1
ATOM 665 N N . HIS A 1 92 ? -5.339 11.719 8.570 1.00 77.00 92 HIS A N 1
ATOM 666 C CA . HIS A 1 92 ? -3.996 11.751 7.991 1.00 77.00 92 HIS A CA 1
ATOM 667 C C . HIS A 1 92 ? -2.896 11.748 9.056 1.00 77.00 92 HIS A C 1
ATOM 669 O O . HIS A 1 92 ? -1.738 11.456 8.770 1.00 77.00 92 HIS A O 1
ATOM 675 N N . VAL A 1 93 ? -3.243 12.108 10.292 1.00 78.75 93 VAL A N 1
ATOM 676 C CA . VAL A 1 93 ? -2.301 12.097 11.407 1.00 78.75 93 VAL A CA 1
ATOM 677 C C . VAL A 1 93 ? -1.961 10.648 11.718 1.00 78.75 93 VAL A C 1
ATOM 679 O O . VAL A 1 93 ? -2.862 9.858 11.985 1.00 78.75 93 VAL A O 1
ATOM 682 N N . GLY A 1 94 ? -0.668 10.325 11.700 1.00 81.94 94 GLY A N 1
ATOM 683 C CA . GLY A 1 94 ? -0.192 8.957 11.900 1.00 81.94 94 GLY A CA 1
ATOM 684 C C . GLY A 1 94 ? -0.302 8.074 10.657 1.00 81.94 94 GLY A C 1
ATOM 685 O O . GLY A 1 94 ? -0.195 6.862 10.798 1.00 81.94 94 GLY A O 1
ATOM 686 N N . ALA A 1 95 ? -0.510 8.657 9.468 1.00 87.56 95 ALA A N 1
ATOM 687 C CA . ALA A 1 95 ? -0.463 7.904 8.223 1.00 87.56 95 ALA A CA 1
ATOM 688 C C . ALA A 1 95 ? 0.888 7.193 8.052 1.00 87.56 95 ALA A C 1
ATOM 690 O O . ALA A 1 95 ? 1.940 7.731 8.413 1.00 87.56 95 ALA A O 1
ATOM 691 N N . VAL A 1 96 ? 0.836 5.988 7.493 1.00 91.25 96 VAL A N 1
ATOM 692 C CA . VAL A 1 96 ? 2.003 5.137 7.247 1.00 91.25 96 VAL A CA 1
ATOM 693 C C . VAL A 1 96 ? 2.179 4.999 5.746 1.00 91.25 96 VAL A C 1
ATOM 695 O O . VAL A 1 96 ? 1.214 4.715 5.046 1.00 91.25 96 VAL A O 1
ATOM 698 N N . ASP A 1 97 ? 3.395 5.187 5.250 1.00 92.88 97 ASP A N 1
ATOM 699 C CA . ASP A 1 97 ? 3.716 4.875 3.861 1.00 92.88 97 ASP A CA 1
ATOM 700 C C . ASP A 1 97 ? 4.350 3.490 3.781 1.00 92.88 97 ASP A C 1
ATOM 702 O O . ASP A 1 97 ? 5.189 3.138 4.608 1.00 92.88 97 ASP A O 1
ATOM 706 N N . LEU A 1 98 ? 3.918 2.734 2.780 1.00 95.81 98 LEU A N 1
ATOM 707 C CA . LEU A 1 98 ? 4.399 1.408 2.444 1.00 95.81 98 LEU A CA 1
ATOM 708 C C . LEU A 1 98 ? 5.096 1.445 1.090 1.00 95.81 98 LEU A C 1
ATOM 710 O O . LEU A 1 98 ? 4.602 2.061 0.133 1.00 95.81 98 LEU A O 1
ATOM 714 N N . ASP A 1 99 ? 6.203 0.723 0.998 1.00 96.00 99 ASP A N 1
ATOM 715 C CA . ASP A 1 99 ? 6.902 0.455 -0.249 1.00 96.00 99 ASP A CA 1
ATOM 716 C C . ASP A 1 99 ? 7.777 -0.804 -0.138 1.00 96.00 99 ASP A C 1
ATOM 718 O O . ASP A 1 99 ? 7.873 -1.467 0.895 1.00 96.00 99 ASP A O 1
ATOM 722 N N . VAL A 1 100 ? 8.441 -1.173 -1.230 1.00 95.81 100 VAL A N 1
ATOM 723 C CA . VAL A 1 100 ? 9.227 -2.414 -1.282 1.00 95.81 100 VAL A CA 1
ATOM 724 C C . VAL A 1 100 ? 10.406 -2.439 -0.292 1.00 95.81 100 VAL A C 1
ATOM 726 O O . VAL A 1 100 ? 10.910 -3.518 0.034 1.00 95.81 100 VAL A O 1
ATOM 729 N N . SER A 1 101 ? 10.838 -1.281 0.216 1.00 95.44 101 SER A N 1
ATOM 730 C CA . SER A 1 101 ? 11.873 -1.144 1.248 1.00 95.44 101 SER A CA 1
ATOM 731 C C . SER A 1 101 ? 11.451 -1.755 2.578 1.00 95.44 101 SER A C 1
ATOM 733 O O . SER A 1 101 ? 12.321 -2.212 3.322 1.00 95.44 101 SER A O 1
ATOM 735 N N . ASP A 1 102 ? 10.147 -1.865 2.850 1.00 95.38 102 ASP A N 1
ATOM 736 C CA . ASP A 1 102 ? 9.645 -2.564 4.035 1.00 95.38 102 ASP A CA 1
ATOM 737 C C . ASP A 1 102 ? 10.071 -4.046 4.033 1.00 95.38 102 ASP A C 1
ATOM 739 O O . ASP A 1 102 ? 10.276 -4.663 5.079 1.00 95.38 102 ASP A O 1
ATOM 743 N N . PHE A 1 103 ? 10.290 -4.613 2.841 1.00 95.12 103 PHE A N 1
ATOM 744 C CA . PHE A 1 103 ? 10.792 -5.973 2.637 1.00 95.12 103 PHE A CA 1
ATOM 745 C C . PHE A 1 103 ? 12.324 -6.056 2.544 1.00 95.12 103 PHE A C 1
ATOM 747 O O . PHE A 1 103 ? 12.867 -7.105 2.193 1.00 95.12 103 PHE A O 1
ATOM 754 N N . GLY A 1 104 ? 13.037 -4.962 2.827 1.00 94.88 104 GLY A N 1
ATOM 755 C CA . GLY A 1 104 ? 14.491 -4.869 2.685 1.00 94.88 104 GLY A CA 1
ATOM 756 C C . GLY A 1 104 ? 14.974 -4.831 1.231 1.00 94.88 104 GLY A C 1
ATOM 757 O O . GLY A 1 104 ? 16.140 -5.131 0.967 1.00 94.88 104 GLY A O 1
ATOM 758 N N . LEU A 1 105 ? 14.090 -4.502 0.285 1.00 94.25 105 LEU A N 1
ATOM 759 C CA . LEU A 1 105 ? 14.428 -4.344 -1.128 1.00 94.25 105 LEU A CA 1
ATOM 760 C C . LEU A 1 105 ? 14.746 -2.884 -1.453 1.00 94.25 105 LEU A C 1
ATOM 762 O O . LEU A 1 105 ? 14.516 -1.980 -0.657 1.00 94.25 105 LEU A O 1
ATOM 766 N N . VAL A 1 106 ? 15.281 -2.655 -2.648 1.00 95.12 106 VAL A N 1
ATOM 767 C CA . VAL A 1 106 ? 15.475 -1.305 -3.181 1.00 95.12 106 VAL A CA 1
ATOM 768 C C . VAL A 1 106 ? 14.350 -1.025 -4.181 1.00 95.12 106 VAL A C 1
ATOM 770 O O . VAL A 1 106 ? 14.188 -1.826 -5.107 1.00 95.12 106 VAL A O 1
ATOM 773 N N . PRO A 1 107 ? 13.592 0.079 -4.038 1.00 95.56 107 PRO A N 1
ATOM 774 C CA . PRO A 1 107 ? 12.609 0.499 -5.031 1.00 95.56 107 PRO A CA 1
ATOM 775 C C . PRO A 1 107 ? 13.245 0.625 -6.413 1.00 95.56 107 PRO A C 1
ATOM 777 O O . PRO A 1 107 ? 14.290 1.255 -6.566 1.00 95.56 107 PRO A O 1
ATOM 780 N N . GLN A 1 108 ? 12.628 0.018 -7.423 1.00 96.38 108 GLN A N 1
ATOM 781 C CA . GLN A 1 108 ? 13.139 0.057 -8.792 1.00 96.38 108 GLN A CA 1
ATOM 782 C C . GLN A 1 108 ? 12.410 1.129 -9.601 1.00 96.38 108 GLN A C 1
ATOM 784 O O . GLN A 1 108 ? 11.231 1.409 -9.377 1.00 96.38 108 GLN A O 1
ATOM 789 N N . VAL A 1 109 ? 13.114 1.730 -10.557 1.00 96.31 109 VAL A N 1
ATOM 790 C CA . VAL A 1 109 ? 12.531 2.726 -11.460 1.00 96.31 109 VAL A CA 1
ATOM 791 C C . VAL A 1 109 ? 11.416 2.077 -12.285 1.00 96.31 109 VAL A C 1
ATOM 793 O O . VAL A 1 109 ? 11.635 1.035 -12.889 1.00 96.31 109 VAL A O 1
ATOM 796 N N . ASN A 1 110 ? 10.249 2.719 -12.346 1.00 96.06 110 ASN A N 1
ATOM 797 C CA . ASN A 1 110 ? 9.038 2.268 -13.042 1.00 96.06 110 ASN A CA 1
ATOM 798 C C . ASN A 1 110 ? 8.385 0.978 -12.516 1.00 96.06 110 ASN A C 1
ATOM 800 O O . ASN A 1 110 ? 7.477 0.487 -13.177 1.00 96.06 110 ASN A O 1
ATOM 804 N N . ALA A 1 111 ? 8.757 0.469 -11.335 1.00 96.31 111 ALA A N 1
ATOM 805 C CA . ALA A 1 111 ? 8.185 -0.769 -10.787 1.00 96.31 111 ALA A CA 1
ATOM 806 C C . ALA A 1 111 ? 6.674 -0.695 -10.499 1.00 96.31 111 ALA A C 1
ATOM 808 O O . ALA A 1 111 ? 5.972 -1.712 -10.546 1.00 96.31 111 ALA A O 1
ATOM 809 N N . GLY A 1 112 ? 6.168 0.506 -10.194 1.00 95.56 112 GLY A N 1
ATOM 810 C CA . GLY A 1 112 ? 4.745 0.758 -9.981 1.00 95.56 112 GLY A CA 1
ATOM 811 C C . GLY A 1 112 ? 4.145 -0.014 -8.803 1.00 95.56 112 GLY A C 1
ATOM 812 O O . GLY A 1 112 ? 3.056 -0.580 -8.939 1.00 95.56 112 GLY A O 1
ATOM 813 N N . PHE A 1 113 ? 4.821 -0.060 -7.654 1.00 97.94 113 PHE A N 1
ATOM 814 C CA . PHE A 1 113 ? 4.235 -0.576 -6.416 1.00 97.94 113 PHE A CA 1
ATOM 815 C C . PHE A 1 113 ? 2.902 0.133 -6.115 1.00 97.94 113 PHE A C 1
ATOM 817 O O . PHE A 1 113 ? 2.799 1.356 -6.213 1.00 97.94 113 PHE A O 1
ATOM 824 N N . GLY A 1 114 ? 1.855 -0.641 -5.813 1.00 98.06 114 GLY A N 1
ATOM 825 C CA . GLY A 1 114 ? 0.492 -0.124 -5.631 1.00 98.06 114 GLY A CA 1
ATOM 826 C C . GLY A 1 114 ? -0.380 -0.148 -6.893 1.00 98.06 114 GLY A C 1
ATOM 827 O O . GLY A 1 114 ? -1.551 0.230 -6.831 1.00 98.06 114 GLY A O 1
ATOM 828 N N . THR A 1 115 ? 0.135 -0.618 -8.040 1.00 98.06 115 THR A N 1
ATOM 829 C CA . THR A 1 115 ? -0.646 -0.683 -9.298 1.00 98.06 115 THR A CA 1
ATOM 830 C C . THR A 1 115 ? -1.874 -1.582 -9.171 1.00 98.06 115 THR A C 1
ATOM 832 O O . THR A 1 115 ? -2.910 -1.297 -9.766 1.00 98.06 115 THR A O 1
ATOM 835 N N . ALA A 1 116 ? -1.786 -2.640 -8.369 1.00 97.94 116 ALA A N 1
ATOM 836 C CA . ALA A 1 116 ? -2.921 -3.469 -7.988 1.00 97.94 116 ALA A CA 1
ATOM 837 C C . ALA A 1 116 ? -2.908 -3.666 -6.472 1.00 97.94 116 ALA A C 1
ATOM 839 O O . ALA A 1 116 ? -1.840 -3.865 -5.895 1.00 97.94 116 ALA A O 1
ATOM 840 N N . MET A 1 117 ? -4.078 -3.621 -5.836 1.00 98.56 117 MET A N 1
ATOM 841 C CA . MET A 1 117 ? -4.226 -3.878 -4.404 1.00 98.56 117 MET A CA 1
ATOM 842 C C . MET A 1 117 ? -5.462 -4.732 -4.133 1.00 98.56 117 MET A C 1
ATOM 844 O O . MET A 1 117 ? -6.457 -4.631 -4.854 1.00 98.56 117 MET A O 1
ATOM 848 N N . ALA A 1 118 ? -5.398 -5.556 -3.093 1.00 98.44 118 ALA A N 1
ATOM 849 C CA . ALA A 1 118 ? -6.528 -6.324 -2.588 1.00 98.44 118 ALA A CA 1
ATOM 850 C C . ALA A 1 118 ? -6.452 -6.440 -1.064 1.00 98.44 118 ALA A C 1
ATOM 852 O O . ALA A 1 118 ? -5.361 -6.449 -0.501 1.00 98.44 118 ALA A O 1
ATOM 853 N N . VAL A 1 119 ? -7.616 -6.557 -0.429 1.00 98.25 119 VAL A N 1
ATOM 854 C CA . VAL A 1 119 ? -7.752 -6.777 1.014 1.00 98.25 119 VAL A CA 1
ATOM 855 C C . VAL A 1 119 ? -8.368 -8.148 1.242 1.00 98.25 119 VAL A C 1
ATOM 857 O O . VAL A 1 119 ? -9.297 -8.540 0.529 1.00 98.25 119 VAL A O 1
ATOM 860 N N . ALA A 1 120 ? -7.823 -8.894 2.194 1.00 94.88 120 ALA A N 1
ATOM 861 C CA . ALA A 1 120 ? -8.294 -10.223 2.559 1.00 94.88 120 ALA A CA 1
ATOM 862 C C . ALA A 1 120 ? -7.869 -10.555 3.991 1.00 94.88 120 ALA A 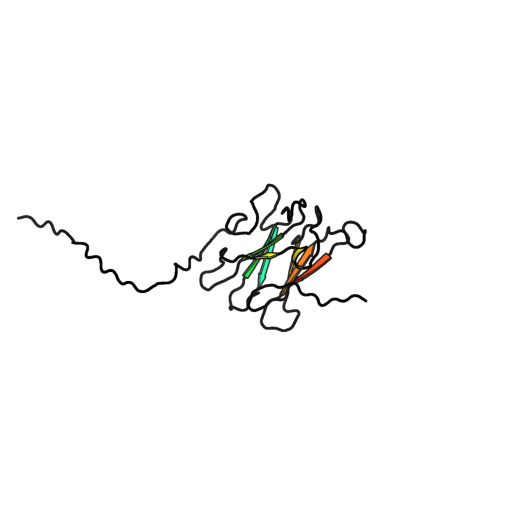C 1
ATOM 864 O O . ALA A 1 120 ? -6.938 -9.956 4.498 1.00 94.88 120 ALA A O 1
ATOM 865 N N . ARG A 1 121 ? -8.495 -11.556 4.610 1.00 93.50 121 ARG A N 1
ATOM 866 C CA . ARG A 1 121 ? -7.975 -12.187 5.832 1.00 93.50 121 ARG A CA 1
ATOM 867 C C . ARG A 1 121 ? -7.236 -13.451 5.437 1.00 93.50 121 ARG A C 1
ATOM 869 O O . ARG A 1 121 ? -7.862 -14.434 5.036 1.00 93.50 121 ARG A O 1
ATOM 876 N N . LEU A 1 122 ? -5.915 -13.400 5.441 1.00 93.12 122 LEU A N 1
ATOM 877 C CA . LEU A 1 122 ? -5.043 -14.442 4.902 1.00 93.12 122 LEU A CA 1
ATOM 878 C C . LEU A 1 122 ? -4.413 -15.302 6.004 1.00 93.12 122 LEU A C 1
ATOM 880 O O . LEU A 1 122 ? -4.030 -16.440 5.727 1.00 93.12 122 LEU A O 1
ATOM 884 N N . ASN A 1 123 ? -4.304 -14.787 7.230 1.00 91.00 123 ASN A N 1
ATOM 885 C CA . ASN A 1 123 ? -3.730 -15.485 8.389 1.00 91.00 123 ASN A CA 1
ATOM 886 C C . ASN A 1 123 ? -4.759 -15.922 9.456 1.00 91.00 123 ASN A C 1
ATOM 888 O O . ASN A 1 123 ? -4.346 -16.523 10.447 1.00 91.00 123 ASN A O 1
ATOM 892 N N . ASP A 1 124 ? -6.058 -15.684 9.231 1.00 88.56 124 ASP A N 1
ATOM 893 C CA . ASP A 1 124 ? -7.156 -15.999 10.168 1.00 88.56 124 ASP A CA 1
ATOM 894 C C . ASP A 1 124 ? -7.000 -15.324 11.547 1.00 88.56 124 ASP A C 1
ATOM 896 O O . ASP A 1 124 ? -7.339 -15.906 12.580 1.00 88.56 124 ASP A O 1
ATOM 900 N N . ASP A 1 125 ? -6.465 -14.100 11.572 1.00 93.62 125 ASP A N 1
ATOM 901 C CA . ASP A 1 125 ? -6.576 -13.213 12.726 1.00 93.62 125 ASP A CA 1
ATOM 902 C C . ASP A 1 125 ? -7.753 -12.222 12.577 1.00 93.62 125 ASP A C 1
ATOM 904 O O . ASP A 1 125 ? -8.570 -12.301 11.650 1.00 93.62 125 ASP A O 1
ATOM 908 N N . ASP A 1 126 ? -7.908 -11.342 13.568 1.00 94.69 126 ASP A N 1
ATOM 909 C CA . ASP A 1 126 ? -9.002 -10.367 13.611 1.00 94.69 126 ASP A CA 1
ATOM 910 C C . ASP A 1 126 ? -8.705 -9.089 12.802 1.00 94.69 126 ASP A C 1
ATOM 912 O O . ASP A 1 126 ? -9.509 -8.157 12.837 1.00 94.69 126 ASP A O 1
ATOM 916 N N . TYR A 1 127 ? -7.589 -9.042 12.069 1.00 98.00 127 TYR A N 1
ATOM 917 C CA . TYR A 1 127 ? -7.141 -7.890 11.296 1.00 98.00 127 TYR A CA 1
ATOM 918 C C . TYR A 1 127 ? -7.270 -8.180 9.798 1.00 98.00 127 TYR A C 1
ATOM 920 O O . TYR A 1 127 ? -7.057 -9.297 9.330 1.00 98.00 127 TYR A O 1
ATOM 928 N N . ASP A 1 128 ? -7.644 -7.175 9.011 1.00 98.19 128 ASP A N 1
ATOM 929 C CA . ASP A 1 128 ? -7.592 -7.328 7.562 1.00 98.19 128 ASP A CA 1
ATOM 930 C C . ASP A 1 128 ? -6.134 -7.196 7.070 1.00 98.19 128 ASP A C 1
ATOM 932 O O . ASP A 1 128 ? -5.354 -6.388 7.576 1.00 98.19 128 ASP A O 1
ATOM 936 N N . ASP A 1 129 ? -5.758 -7.976 6.055 1.00 97.94 129 ASP A N 1
ATOM 937 C CA . ASP A 1 129 ? -4.430 -7.966 5.434 1.00 97.94 129 ASP A CA 1
ATOM 938 C C . ASP A 1 129 ? -4.454 -7.231 4.089 1.00 97.94 129 ASP A C 1
ATOM 940 O O . ASP A 1 129 ? -5.466 -7.209 3.377 1.00 97.94 129 ASP A O 1
ATOM 944 N N . LEU A 1 130 ? -3.303 -6.687 3.686 1.00 98.38 130 LEU A N 1
ATOM 945 C CA . LEU A 1 130 ? -3.138 -5.981 2.416 1.00 98.38 130 LEU A CA 1
ATOM 946 C C . LEU A 1 130 ? -2.204 -6.740 1.466 1.00 98.38 130 LEU A C 1
ATOM 948 O O . LEU A 1 130 ? -1.069 -7.082 1.796 1.00 98.38 130 LEU A O 1
ATOM 952 N N . ILE A 1 131 ? -2.661 -6.930 0.231 1.00 98.38 131 ILE A N 1
ATOM 953 C CA . ILE A 1 131 ? -1.882 -7.474 -0.881 1.00 98.38 131 ILE A CA 1
ATOM 954 C C . ILE A 1 131 ? -1.591 -6.332 -1.854 1.00 98.38 131 ILE A C 1
ATOM 956 O O . ILE A 1 131 ? -2.521 -5.664 -2.307 1.00 98.38 131 ILE A O 1
ATOM 960 N N . VAL A 1 132 ? -0.324 -6.130 -2.219 1.00 98.56 132 VAL A N 1
ATOM 961 C CA . VAL A 1 132 ? 0.114 -5.044 -3.109 1.00 98.56 132 VAL A CA 1
ATOM 962 C C . VAL A 1 132 ? 0.934 -5.588 -4.274 1.00 98.56 132 VAL A C 1
ATOM 964 O O . VAL A 1 132 ? 1.916 -6.296 -4.084 1.00 98.56 132 VAL A O 1
ATOM 967 N N . GLY A 1 133 ? 0.550 -5.253 -5.502 1.00 98.19 133 GLY A N 1
ATOM 968 C CA . GLY A 1 133 ? 1.278 -5.608 -6.717 1.00 98.19 133 GLY A CA 1
ATOM 969 C C . GLY A 1 133 ? 2.217 -4.499 -7.195 1.00 98.19 133 GLY A C 1
ATOM 970 O O . GLY A 1 133 ? 1.844 -3.324 -7.206 1.00 98.19 133 GLY A O 1
ATOM 971 N N . ALA A 1 134 ? 3.395 -4.902 -7.669 1.00 97.88 134 ALA A N 1
ATOM 972 C CA . ALA A 1 134 ? 4.337 -4.108 -8.457 1.00 97.88 134 ALA A CA 1
ATOM 973 C C . ALA A 1 134 ? 4.586 -4.849 -9.787 1.00 97.88 134 ALA A C 1
ATOM 975 O O . ALA A 1 134 ? 5.549 -5.607 -9.908 1.00 97.88 134 ALA A O 1
ATOM 976 N N . PRO A 1 135 ? 3.666 -4.750 -10.764 1.00 97.94 135 PRO A N 1
ATOM 977 C CA . PRO A 1 135 ? 3.672 -5.603 -11.955 1.00 97.94 135 PRO A CA 1
ATOM 978 C C . PRO A 1 135 ? 4.836 -5.332 -12.915 1.00 97.94 135 PRO A C 1
ATOM 980 O O . PRO A 1 135 ? 5.063 -6.144 -13.801 1.00 97.94 135 PRO A O 1
ATOM 983 N N . PHE A 1 136 ? 5.556 -4.222 -12.746 1.00 98.00 136 PHE A N 1
ATOM 984 C CA . PHE A 1 136 ? 6.679 -3.815 -13.598 1.00 98.00 136 PHE A CA 1
ATOM 985 C C . PHE A 1 136 ? 8.027 -3.941 -12.878 1.00 98.00 136 PHE A C 1
ATOM 987 O O . PHE A 1 136 ? 9.021 -3.350 -13.277 1.00 98.00 136 PHE A O 1
ATOM 994 N N . GLU A 1 137 ? 8.069 -4.642 -11.745 1.00 96.94 137 GLU A N 1
ATOM 995 C CA . GLU A 1 137 ? 9.334 -4.890 -11.066 1.00 96.94 137 GLU A CA 1
ATOM 996 C C . GLU A 1 137 ? 10.156 -5.946 -11.818 1.00 96.94 137 GLU A C 1
ATOM 998 O O . GLU A 1 137 ? 9.633 -6.999 -12.203 1.00 96.94 137 GLU A O 1
ATOM 1003 N N . ASP A 1 138 ? 11.459 -5.704 -11.960 1.00 96.50 138 ASP A N 1
ATOM 1004 C CA . ASP A 1 138 ? 12.381 -6.700 -12.488 1.00 96.50 138 ASP A CA 1
ATOM 1005 C C . ASP A 1 138 ? 12.709 -7.720 -11.401 1.00 96.50 138 ASP A C 1
ATOM 1007 O O . ASP A 1 138 ? 13.152 -7.379 -10.296 1.00 96.50 138 ASP A O 1
ATOM 1011 N N . VAL A 1 139 ? 12.543 -9.002 -11.722 1.00 94.69 139 VAL A N 1
ATOM 1012 C CA . VAL A 1 139 ? 12.791 -10.093 -10.777 1.00 94.69 139 VAL A CA 1
ATOM 1013 C C . VAL A 1 139 ? 13.847 -11.027 -11.340 1.00 94.69 139 VAL A C 1
ATOM 1015 O O . VAL A 1 139 ? 13.685 -11.616 -12.405 1.00 94.69 139 VAL A O 1
ATOM 1018 N N . ASN A 1 140 ? 14.958 -11.170 -10.612 1.00 93.25 140 ASN A N 1
ATOM 1019 C CA . ASN A 1 140 ? 16.080 -12.044 -10.976 1.00 93.25 140 ASN A CA 1
ATOM 1020 C C . ASN A 1 140 ? 16.615 -11.807 -12.405 1.00 93.25 140 ASN A C 1
ATOM 1022 O O . ASN A 1 140 ? 17.012 -12.746 -13.094 1.00 93.25 140 ASN A O 1
ATOM 1026 N N . GLY A 1 141 ? 16.627 -10.545 -12.849 1.00 93.12 141 GLY A N 1
ATOM 1027 C CA . GLY A 1 141 ? 17.090 -10.143 -14.181 1.00 93.12 141 GLY A CA 1
ATOM 1028 C C . GLY A 1 141 ? 16.066 -10.335 -15.305 1.00 93.12 141 GLY A C 1
ATOM 1029 O O . GLY A 1 141 ? 16.400 -10.099 -16.466 1.00 93.12 141 GLY A O 1
ATOM 1030 N N . VAL A 1 142 ? 14.839 -10.754 -14.985 1.00 96.69 142 VAL A N 1
ATOM 1031 C CA . VAL A 1 142 ? 13.719 -10.789 -15.929 1.00 96.69 142 VAL A CA 1
ATOM 1032 C C . VAL A 1 142 ? 12.968 -9.465 -15.841 1.00 96.69 142 VAL A C 1
ATOM 1034 O O . VAL A 1 142 ? 12.433 -9.135 -14.784 1.00 96.69 142 VAL A O 1
ATOM 1037 N N . LEU A 1 143 ? 12.956 -8.736 -16.959 1.00 97.12 143 LEU A N 1
ATOM 1038 C CA . LEU A 1 143 ? 12.300 -7.435 -17.098 1.00 97.12 143 LEU A CA 1
ATOM 1039 C C . LEU A 1 143 ? 10.787 -7.555 -16.871 1.00 97.12 143 LEU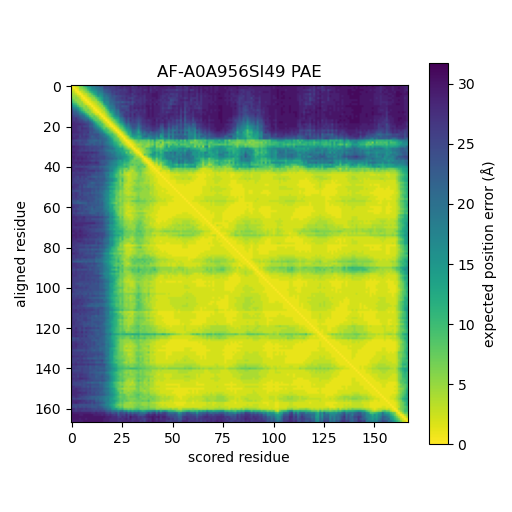 A C 1
ATOM 1041 O O . LEU A 1 143 ? 10.172 -8.449 -17.460 1.00 97.12 143 LEU A O 1
ATOM 1045 N N . ASP A 1 144 ? 10.213 -6.652 -16.072 1.00 96.56 144 ASP A N 1
ATOM 1046 C CA . ASP A 1 144 ? 8.767 -6.538 -15.815 1.00 96.56 144 ASP A CA 1
ATOM 1047 C C . ASP A 1 144 ? 8.103 -7.879 -15.429 1.00 96.56 144 ASP A C 1
ATOM 1049 O O . ASP A 1 144 ? 6.953 -8.163 -15.775 1.00 96.56 144 ASP A O 1
ATOM 1053 N N . ALA A 1 145 ? 8.842 -8.756 -14.744 1.00 97.12 145 ALA A N 1
ATOM 1054 C CA . ALA A 1 145 ? 8.311 -10.038 -14.278 1.00 97.12 145 ALA A CA 1
ATOM 1055 C C . ALA A 1 145 ? 7.226 -9.846 -13.208 1.00 97.12 145 ALA A C 1
ATOM 1057 O O . ALA A 1 145 ? 6.327 -10.680 -13.066 1.00 97.12 145 ALA A O 1
ATOM 1058 N N . GLY A 1 146 ? 7.327 -8.735 -12.479 1.00 96.69 146 GLY A N 1
ATOM 1059 C CA . GLY A 1 146 ? 6.407 -8.314 -11.447 1.00 96.69 146 GLY A CA 1
ATOM 1060 C C . GLY A 1 146 ? 6.607 -9.039 -10.121 1.00 96.69 146 GLY A C 1
ATOM 1061 O O . GLY A 1 146 ? 7.119 -10.159 -10.042 1.00 96.69 146 GLY A O 1
ATOM 1062 N N . ARG A 1 147 ? 6.146 -8.396 -9.048 1.00 96.75 147 ARG A N 1
ATOM 1063 C CA . ARG A 1 147 ? 6.076 -8.990 -7.711 1.00 96.75 147 ARG A CA 1
ATOM 1064 C C . ARG A 1 147 ? 4.758 -8.653 -7.026 1.00 96.75 147 ARG A C 1
ATOM 1066 O O . ARG A 1 147 ? 4.106 -7.656 -7.337 1.00 96.75 147 ARG A O 1
ATOM 1073 N N . VAL A 1 148 ? 4.376 -9.506 -6.081 1.00 97.38 148 VAL A N 1
ATOM 1074 C CA . VAL A 1 148 ? 3.260 -9.291 -5.160 1.00 97.38 148 VAL A CA 1
ATOM 1075 C C . VAL A 1 148 ? 3.796 -9.334 -3.735 1.00 97.38 148 VAL A C 1
ATOM 1077 O O . VAL A 1 148 ? 4.573 -10.221 -3.379 1.00 97.38 148 VAL A O 1
ATOM 1080 N N . TYR A 1 149 ? 3.369 -8.364 -2.944 1.00 97.19 149 TYR A N 1
ATOM 1081 C CA . TYR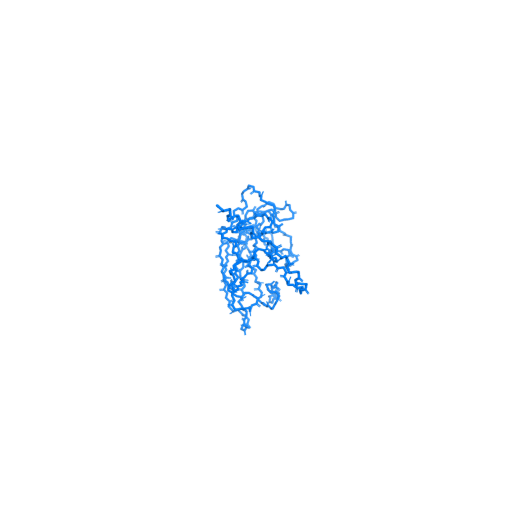 A 1 149 ? 3.759 -8.134 -1.567 1.00 97.19 149 TYR A CA 1
ATOM 1082 C C . TYR A 1 149 ? 2.563 -8.342 -0.654 1.00 97.19 149 TYR A C 1
ATOM 1084 O O . TYR A 1 149 ? 1.440 -7.985 -1.005 1.00 97.19 149 TYR A O 1
ATOM 1092 N N . PHE A 1 150 ? 2.819 -8.909 0.517 1.00 96.62 150 PHE A N 1
ATOM 1093 C CA . PHE A 1 150 ? 1.802 -9.210 1.513 1.00 96.62 150 PHE A CA 1
ATOM 1094 C C . PHE A 1 150 ? 2.161 -8.477 2.795 1.00 96.62 150 PHE A C 1
ATOM 1096 O O . PHE A 1 150 ? 3.276 -8.625 3.301 1.00 96.62 150 PHE A O 1
ATOM 1103 N N . TYR A 1 151 ? 1.218 -7.705 3.310 1.00 97.81 151 TYR A N 1
ATOM 1104 C CA . TYR A 1 151 ? 1.303 -7.072 4.611 1.00 97.81 151 TYR A CA 1
ATOM 1105 C C . TYR A 1 151 ? 0.239 -7.683 5.509 1.00 97.81 151 TYR A C 1
ATOM 1107 O O . TYR A 1 151 ? -0.931 -7.702 5.132 1.00 97.81 151 TYR A O 1
ATOM 1115 N N . ALA A 1 152 ? 0.657 -8.175 6.670 1.00 97.31 152 ALA A N 1
ATOM 1116 C CA . ALA A 1 152 ? -0.262 -8.658 7.684 1.00 97.31 152 ALA A CA 1
ATOM 1117 C C . ALA A 1 152 ? -0.810 -7.476 8.489 1.00 97.31 152 ALA A C 1
ATOM 1119 O O . ALA A 1 152 ? -0.031 -6.590 8.870 1.00 97.31 152 ALA A O 1
ATOM 1120 N N . GLY A 1 153 ? -2.116 -7.478 8.742 1.00 97.75 153 GLY A N 1
ATOM 1121 C CA . GLY A 1 153 ? -2.751 -6.580 9.699 1.00 97.75 153 GLY A CA 1
ATOM 1122 C C . GLY A 1 153 ? -2.281 -6.849 11.129 1.00 97.75 153 GLY A C 1
ATOM 1123 O O . GLY A 1 153 ? -1.657 -7.868 11.435 1.00 97.75 153 GLY A O 1
ATOM 1124 N N . GLY A 1 154 ? -2.527 -5.904 12.029 1.00 96.94 154 GLY A N 1
ATOM 1125 C CA . GLY A 1 154 ? -2.151 -6.063 13.428 1.00 96.94 154 GLY A CA 1
ATOM 1126 C C . GLY A 1 154 ? -2.415 -4.817 14.262 1.00 96.94 154 GLY A C 1
ATOM 1127 O O . GLY A 1 154 ? -2.688 -3.755 13.724 1.00 96.94 154 GLY A O 1
ATOM 1128 N N . PRO A 1 155 ? -2.244 -4.871 15.592 1.00 94.25 155 PRO A N 1
ATOM 1129 C CA . PRO A 1 155 ? -2.604 -3.769 16.494 1.00 94.25 155 PRO A CA 1
ATOM 1130 C C . PRO A 1 155 ? -1.809 -2.467 16.277 1.00 94.25 155 PRO A C 1
ATOM 1132 O O . PRO A 1 155 ? -2.149 -1.433 16.848 1.00 94.25 155 PRO A O 1
ATOM 1135 N N . SER A 1 156 ? -0.733 -2.514 15.487 1.00 90.81 156 SER A N 1
ATOM 1136 C CA . SER A 1 156 ? 0.062 -1.347 15.078 1.00 90.81 156 SER A CA 1
ATOM 1137 C C . SER A 1 156 ? -0.147 -0.979 13.599 1.00 90.81 156 SER A C 1
ATOM 1139 O O . SER A 1 156 ? 0.611 -0.170 13.066 1.00 90.81 156 SER A O 1
ATOM 1141 N N . GLY A 1 157 ? -1.134 -1.583 12.936 1.00 93.88 157 GLY A N 1
ATOM 1142 C CA . GLY A 1 157 ? -1.348 -1.534 11.494 1.00 93.88 157 GLY A CA 1
ATOM 1143 C C . GLY A 1 157 ? -0.549 -2.591 10.725 1.00 93.88 157 GLY A C 1
ATOM 1144 O O . GLY A 1 157 ? -0.130 -3.614 11.271 1.00 93.88 157 GLY A O 1
ATOM 1145 N N . LEU A 1 158 ? -0.335 -2.311 9.439 1.00 97.12 158 LEU A N 1
ATOM 1146 C CA . LEU A 1 158 ? 0.259 -3.232 8.470 1.00 97.12 158 LEU A CA 1
ATOM 1147 C C . LEU A 1 158 ? 1.758 -3.474 8.704 1.00 97.12 158 LEU A C 1
ATOM 1149 O O . LEU A 1 158 ? 2.537 -2.535 8.867 1.00 97.12 158 LEU A O 1
ATOM 1153 N N . THR A 1 159 ? 2.180 -4.739 8.637 1.00 96.19 159 THR A N 1
ATOM 1154 C CA . THR A 1 159 ? 3.594 -5.143 8.712 1.00 96.19 159 THR A CA 1
ATOM 1155 C C . THR A 1 159 ? 3.978 -6.104 7.584 1.00 96.19 159 THR A C 1
ATOM 1157 O O . THR A 1 159 ? 3.163 -6.942 7.197 1.00 96.19 159 THR A O 1
ATOM 1160 N N . PRO A 1 160 ? 5.208 -6.033 7.040 1.00 95.31 160 PRO A N 1
ATOM 1161 C CA . PRO A 1 160 ? 5.663 -6.938 5.986 1.00 95.31 160 PRO A CA 1
ATOM 1162 C C . PRO A 1 160 ? 5.581 -8.396 6.414 1.00 95.31 160 PRO A C 1
ATOM 1164 O O . PRO A 1 160 ? 6.186 -8.811 7.409 1.00 95.31 160 PRO A O 1
ATOM 1167 N N . TRP A 1 161 ? 4.870 -9.200 5.632 1.00 90.94 161 TRP A N 1
ATOM 1168 C CA . TRP A 1 161 ? 4.681 -10.599 5.957 1.00 90.94 161 TRP A CA 1
ATOM 1169 C C . TRP A 1 161 ? 5.668 -11.491 5.202 1.00 90.94 161 TRP A C 1
ATOM 1171 O O . TRP A 1 161 ? 5.477 -11.884 4.051 1.00 90.94 161 TRP A O 1
ATOM 1181 N N . PHE A 1 162 ? 6.750 -11.858 5.890 1.00 77.19 162 PHE A N 1
ATOM 1182 C CA . PHE A 1 162 ? 7.763 -12.781 5.378 1.00 77.19 162 PHE A CA 1
ATOM 1183 C C . PHE A 1 162 ? 7.401 -14.236 5.708 1.00 77.19 162 PHE A C 1
ATOM 1185 O O . PHE A 1 162 ? 7.925 -14.799 6.666 1.00 77.19 162 PHE A O 1
ATOM 1192 N N . HIS A 1 163 ? 6.504 -14.870 4.951 1.00 53.41 163 HIS A N 1
ATOM 1193 C CA . HIS A 1 163 ? 6.260 -16.320 5.087 1.00 53.41 163 HIS A CA 1
ATOM 1194 C C . HIS A 1 163 ? 6.260 -17.097 3.766 1.00 53.41 163 HIS A C 1
ATOM 1196 O O . HIS A 1 163 ? 5.674 -18.171 3.669 1.00 53.41 163 HIS A O 1
ATOM 1202 N N . PHE A 1 164 ? 7.026 -16.635 2.775 1.00 46.81 164 PHE A N 1
ATOM 1203 C CA . PHE A 1 164 ? 7.426 -17.479 1.649 1.00 46.81 164 PHE A CA 1
ATOM 1204 C C . PHE A 1 164 ? 8.945 -17.650 1.636 1.00 46.81 164 PHE A C 1
ATOM 1206 O O . PHE A 1 164 ? 9.675 -16.866 1.035 1.00 46.81 164 PHE A O 1
ATOM 1213 N N . ARG A 1 165 ? 9.438 -18.706 2.296 1.00 35.19 165 ARG A N 1
ATOM 1214 C CA . ARG A 1 165 ? 10.701 -19.315 1.871 1.00 35.19 165 ARG A CA 1
ATOM 1215 C C . ARG A 1 165 ? 10.378 -20.164 0.647 1.00 35.19 165 ARG A C 1
ATOM 1217 O O . ARG A 1 165 ? 9.817 -21.243 0.793 1.00 35.19 165 ARG A O 1
ATOM 1224 N N . GLN A 1 166 ? 10.675 -19.652 -0.545 1.00 32.38 166 GLN A N 1
ATOM 1225 C CA . GLN A 1 166 ? 10.960 -20.545 -1.664 1.00 32.38 166 GLN A CA 1
ATOM 1226 C C . GLN A 1 166 ? 12.345 -21.135 -1.404 1.00 32.38 166 GLN A C 1
ATOM 1228 O O . GLN A 1 166 ? 13.346 -20.419 -1.425 1.00 32.38 166 GLN A O 1
ATOM 1233 N N . GLU A 1 167 ? 12.353 -22.415 -1.049 1.00 41.88 167 GLU A N 1
ATOM 1234 C CA . GLU A 1 167 ? 13.472 -23.310 -1.347 1.00 41.88 167 GLU A CA 1
ATOM 1235 C C . GLU A 1 167 ? 13.525 -23.564 -2.858 1.00 41.88 167 GLU A C 1
ATOM 1237 O O . GLU A 1 167 ? 12.432 -23.643 -3.471 1.00 41.88 167 GLU A O 1
#

Foldseek 3Di:
DDDPPDDDDDDDDDDDPDPDDPDDDPVDQDPDPLFPDDDDPQQQWQLDKDWWQLQLPPFIKIKIKRQQDQPPNAGSLIKIKIFDADPRGTGSVPIDIDHCCLVVDDRHHNQRKQNDKDWDDDPPDSGIKIKIKRQQDQDPNRGSNIDIWIWHGYNSGTHGDPDDDDD

Organism: Eiseniibacteriota bacterium (NCBI:txid2212470)

Solvent-accessible surface area (backbone atoms only — not comparable to full-atom values): 9601 Å² total; per-residue (Å²): 136,89,79,86,81,78,84,76,88,78,88,80,87,76,92,64,93,70,74,77,80,86,79,42,72,64,92,70,87,53,71,26,96,48,38,93,49,79,78,61,91,69,18,50,69,66,72,30,76,51,66,39,28,25,42,55,83,85,33,60,18,40,42,34,8,16,29,31,26,56,47,96,78,20,51,23,13,14,27,30,38,35,26,46,35,42,101,53,41,50,29,43,79,85,42,46,76,45,50,57,49,73,74,76,45,78,56,42,65,54,8,19,25,27,68,40,74,49,69,46,67,83,82,78,63,89,26,30,20,44,37,35,23,16,61,40,25,65,48,97,88,36,77,48,64,32,49,76,45,48,26,40,32,29,85,87,29,72,40,72,54,89,80,77,83,82,126

Nearest PDB structures (foldseek):
  1u8c-assembly1_A  TM=8.305E-01  e=2.488E-06  Homo sapiens
  8tcg-assembly1_A  TM=8.313E-01  e=1.744E-05  Homo sapiens
  9axl-assembly1_A  TM=7.478E-01  e=5.833E-06  Homo sapiens
  7cec-assembly1_A  TM=8.188E-01  e=1.559E-04  Homo sapiens
  8ghn-assembly1_A  TM=2.221E-01  e=4.563E+00  Saccharomyces cerevisiae

Mean predicted aligned error: 10.15 Å

Secondary structure (DSSP, 8-state):
------PPP-----------------S---SSTTSSS---TT--EEEEEEEE-SSSSSS-EEEEEETT--BTTBTT--EEEEE---TT----TT-EEE-GGGGTPPPPTT--TTSEEEEE--SSSSS-EEEEEETT--BTTBTT--EEEEEE--BTB-EE-------